Protein AF-A0AAF1DBG9-F1 (afdb_monomer)

Mean predicted aligned error: 7.87 Å

Radius of gyration: 15.46 Å; Cα contacts (8 Å, |Δi|>4): 178; chains: 1; bounding box: 38×29×38 Å

Foldseek 3Di:
DVLVVLVQVVCCQWQVDRPPDPLCDDPVCNQPCRCLPTATPLQVCVVVFAQAAEFEQADCPVSPNQVVCCSRVNHHYHYLVNCCVVVVDPVPDADDRHDAVVVSVVVVVVVCVVPVVPTHYDYHYDHDQPPPPHDDDDDDD

pLDDT: mean 79.08, std 17.48, range [20.05, 94.81]

InterPro domains:
  IPR000917 Sulfatase, N-terminal [PF00884] (41-133)
  IPR017850 Alkaline-phosphatase-like, core domain superfamily [G3DSA:3.40.720.10] (1-137)
  IPR017850 Alkaline-phosphatase-like, core domain superfamily [SSF53649] (40-134)
  IPR050448 OpgB/LTA synthase bacterial cell wall biosynthesis [PTHR47371] (8-136)

Organism: Treponema phagedenis (NCBI:txid162)

Solvent-accessible surface area (backbone atoms only — not comparable to full-atom values): 8240 Å² total; per-residue (Å²): 114,70,68,60,55,56,44,36,50,50,45,27,73,37,49,76,41,81,71,81,58,75,80,71,48,60,78,72,53,43,78,76,55,47,72,64,88,66,81,26,56,53,37,56,38,43,77,70,66,26,49,48,35,37,38,30,22,30,49,42,71,62,83,50,47,46,50,50,39,52,60,39,75,53,43,48,70,46,22,33,66,46,35,37,75,71,60,80,33,59,88,85,65,67,47,95,72,25,41,52,45,72,58,43,51,53,53,49,51,54,50,45,72,70,35,68,90,75,49,59,67,44,80,48,78,47,82,48,44,68,46,82,98,43,70,75,76,87,76,92,130

Sequence (141 aa):
MAQRIRFASMVCSNLGVPLGLDPLGSRKNLRKNFCKGGYGLGDILADNGYKNIFITGASATFGYKNLLLKNHKDFEIKDYPYYIATGKLPQKYKVRWGFEDAKLFEFAKEELSNISDKCPFFLQVFTTDSHTPGVIFTVAV

Nearest PDB structures (foldseek):
  3lxq-assembly2_B  TM=8.030E-01  e=2.071E-05  Vibrio parahaemolyticus
  4uor-assembly1_A  TM=7.818E-01  e=1.276E-04  Listeria monocytogenes EGD-e
  2w8d-assembly1_A  TM=7.499E-01  e=6.424E-04  Bacillus subtilis
  4uop-assembly1_A  TM=8.156E-01  e=2.018E-03  Listeria monocytogenes EGD-e
  2jgn-assembly3_C  TM=2.286E-01  e=6.979E+00  Homo sapiens

Secondary structure (DSSP, 8-state):
-HHHHHHHHHHHHHHS----S-TTS-HHHHHHHTTTT---HHHHHHHTTPEEEEEESB-TTGGGHHHHHHHTT--EEE-HHHHHHTTSS-TT--BTTBS-HHHHHHHHHHHHHHHTTTS-EEEEEE--TTSTTS-------

Structure (mmCIF, N/CA/C/O backbone):
data_AF-A0AAF1DBG9-F1
#
_entry.id   AF-A0AAF1DBG9-F1
#
loop_
_atom_site.group_PDB
_atom_site.id
_atom_site.type_symbol
_atom_site.label_atom_id
_atom_site.label_alt_id
_atom_site.label_comp_id
_atom_site.label_asym_id
_atom_site.label_entity_id
_atom_site.label_seq_id
_atom_site.pdbx_PDB_ins_code
_atom_site.Cartn_x
_atom_site.Cartn_y
_atom_site.Cartn_z
_atom_site.occupancy
_atom_site.B_iso_or_equiv
_atom_site.auth_seq_id
_atom_site.auth_comp_id
_atom_site.auth_asym_id
_atom_site.auth_atom_id
_atom_site.pdbx_PDB_model_num
ATOM 1 N N . MET A 1 1 ? 18.962 7.060 6.832 1.00 44.69 1 MET A N 1
ATOM 2 C CA . MET A 1 1 ? 19.392 5.680 6.503 1.00 44.69 1 MET A CA 1
ATOM 3 C C . MET A 1 1 ? 18.206 4.714 6.429 1.00 44.69 1 MET A C 1
ATOM 5 O O . MET A 1 1 ? 17.975 4.171 5.358 1.00 44.69 1 MET A O 1
ATOM 9 N N . ALA A 1 2 ? 17.382 4.594 7.483 1.00 55.34 2 ALA A N 1
ATOM 10 C CA . ALA A 1 2 ? 16.225 3.680 7.536 1.00 55.34 2 ALA A CA 1
ATOM 11 C C . ALA A 1 2 ? 15.219 3.803 6.366 1.00 55.34 2 ALA A C 1
ATOM 13 O O . ALA A 1 2 ? 14.776 2.798 5.821 1.00 55.34 2 ALA A O 1
ATOM 14 N N . GLN A 1 3 ? 14.907 5.025 5.921 1.00 58.25 3 GLN A N 1
ATOM 15 C CA . GLN A 1 3 ? 13.976 5.266 4.804 1.00 58.25 3 GLN A CA 1
ATOM 16 C C . GLN A 1 3 ? 14.454 4.692 3.458 1.00 58.25 3 GLN A C 1
ATOM 18 O O . GLN A 1 3 ? 13.635 4.232 2.670 1.00 58.25 3 GLN A O 1
ATOM 23 N N . ARG A 1 4 ? 15.772 4.674 3.198 1.00 61.25 4 ARG A N 1
ATOM 24 C CA . ARG A 1 4 ? 16.328 4.116 1.951 1.00 61.25 4 ARG A CA 1
ATOM 25 C C . ARG A 1 4 ? 16.185 2.595 1.909 1.00 61.25 4 ARG A C 1
ATOM 27 O O . ARG A 1 4 ? 15.795 2.057 0.884 1.00 61.25 4 ARG A O 1
ATOM 34 N N . ILE A 1 5 ? 16.447 1.926 3.032 1.00 67.62 5 ILE A N 1
ATOM 35 C CA . ILE A 1 5 ? 16.350 0.462 3.154 1.00 67.62 5 ILE A CA 1
ATOM 36 C C . ILE A 1 5 ? 14.891 0.010 3.034 1.00 67.62 5 ILE A C 1
ATOM 38 O O . ILE A 1 5 ? 14.589 -0.931 2.308 1.00 67.62 5 ILE A O 1
ATOM 42 N N . ARG A 1 6 ? 13.966 0.722 3.687 1.00 75.06 6 ARG A N 1
ATOM 43 C CA . ARG A 1 6 ? 12.528 0.437 3.586 1.00 75.06 6 ARG A CA 1
ATOM 44 C C . ARG A 1 6 ? 12.012 0.549 2.151 1.00 75.06 6 ARG A C 1
ATOM 46 O O . ARG A 1 6 ? 11.268 -0.307 1.690 1.00 75.06 6 ARG A O 1
ATOM 53 N N . PHE A 1 7 ? 12.442 1.582 1.437 1.00 76.44 7 PHE A N 1
ATOM 54 C CA . PHE A 1 7 ? 12.086 1.752 0.037 1.00 76.44 7 PHE A CA 1
ATOM 55 C C . PHE A 1 7 ? 12.733 0.699 -0.873 1.00 76.44 7 PHE A C 1
ATOM 57 O O . PHE A 1 7 ? 12.065 0.168 -1.752 1.00 76.44 7 PHE A O 1
ATOM 64 N N . ALA A 1 8 ? 13.994 0.333 -0.624 1.00 74.44 8 ALA A N 1
ATOM 65 C CA . ALA A 1 8 ? 14.651 -0.773 -1.320 1.00 74.44 8 ALA A CA 1
ATOM 66 C C . ALA A 1 8 ? 13.896 -2.096 -1.156 1.00 74.44 8 ALA A C 1
ATOM 68 O O . ALA A 1 8 ? 13.709 -2.814 -2.133 1.00 74.44 8 ALA A O 1
ATOM 69 N N . SER A 1 9 ? 13.395 -2.375 0.050 1.00 79.88 9 SER A N 1
ATOM 70 C CA . SER A 1 9 ? 12.536 -3.533 0.307 1.00 79.88 9 SER A CA 1
ATOM 71 C C . SER A 1 9 ? 11.228 -3.472 -0.491 1.00 79.88 9 SER A C 1
ATOM 73 O O . SER A 1 9 ? 10.841 -4.468 -1.099 1.00 79.88 9 SER A O 1
ATOM 75 N N . MET A 1 10 ? 10.583 -2.301 -0.582 1.00 82.94 10 MET A N 1
ATOM 76 C CA . MET A 1 10 ? 9.387 -2.137 -1.419 1.00 82.94 10 MET A CA 1
ATOM 77 C C . MET A 1 10 ? 9.671 -2.378 -2.901 1.00 82.94 10 MET A C 1
ATOM 79 O O . MET A 1 10 ? 8.870 -3.031 -3.562 1.00 82.94 10 MET A O 1
ATOM 83 N N . VAL A 1 11 ? 10.791 -1.871 -3.422 1.00 80.94 11 VAL A N 1
ATOM 84 C CA . VAL A 1 11 ? 11.187 -2.115 -4.815 1.00 80.94 11 VAL A CA 1
ATOM 85 C C . VAL A 1 11 ? 11.452 -3.601 -5.041 1.00 80.94 11 VAL A C 1
ATOM 87 O O . VAL A 1 11 ? 10.928 -4.162 -5.995 1.00 80.94 11 VAL A O 1
ATOM 90 N N . CYS A 1 12 ? 12.182 -4.256 -4.138 1.00 82.62 12 CYS A N 1
ATOM 91 C CA . CYS A 1 12 ? 12.442 -5.691 -4.223 1.00 82.62 12 CYS A CA 1
ATOM 92 C C . CYS A 1 12 ? 11.139 -6.508 -4.189 1.00 82.62 12 CYS A C 1
ATOM 94 O O . CYS A 1 12 ? 10.932 -7.376 -5.027 1.00 82.62 12 CYS A O 1
ATOM 96 N N . SER A 1 13 ? 10.217 -6.170 -3.285 1.00 83.94 13 SER A N 1
ATOM 97 C CA . SER A 1 13 ? 8.949 -6.895 -3.124 1.00 83.94 13 SER A CA 1
ATOM 98 C C . SER A 1 13 ? 7.980 -6.679 -4.290 1.00 83.94 13 SER A C 1
ATOM 100 O O . SER A 1 13 ? 7.214 -7.577 -4.617 1.00 83.94 13 SER A O 1
ATOM 102 N N . ASN A 1 14 ? 7.989 -5.497 -4.917 1.00 83.62 14 ASN A N 1
ATOM 103 C CA . ASN A 1 14 ? 7.094 -5.198 -6.038 1.00 83.62 14 ASN A CA 1
ATOM 104 C C . ASN A 1 14 ? 7.693 -5.580 -7.398 1.00 83.62 14 ASN A C 1
ATOM 106 O O . ASN A 1 14 ? 6.943 -5.968 -8.283 1.00 83.62 14 ASN A O 1
ATOM 110 N N . LEU A 1 15 ? 9.008 -5.454 -7.593 1.00 83.88 15 LEU A N 1
ATOM 111 C CA . LEU A 1 15 ? 9.658 -5.621 -8.902 1.00 83.88 15 LEU A CA 1
ATOM 112 C C . LEU A 1 15 ? 10.589 -6.837 -8.982 1.00 83.88 15 LEU A C 1
ATOM 114 O O . LEU A 1 15 ? 11.100 -7.126 -10.056 1.00 83.88 15 LEU A O 1
ATOM 118 N N . GLY A 1 16 ? 10.865 -7.521 -7.869 1.00 79.94 16 GLY A N 1
ATOM 119 C CA . GLY A 1 16 ? 11.772 -8.673 -7.836 1.00 79.94 16 GLY A CA 1
ATOM 120 C C . GLY A 1 16 ? 13.242 -8.332 -8.097 1.00 79.94 16 GLY A C 1
ATOM 121 O O . GLY A 1 16 ? 14.051 -9.234 -8.296 1.00 79.94 16 GLY A O 1
ATOM 122 N N . VAL A 1 17 ? 13.609 -7.044 -8.107 1.00 79.38 17 VAL A N 1
ATOM 123 C CA . VAL A 1 17 ? 14.980 -6.596 -8.376 1.00 79.38 17 VAL A CA 1
ATOM 124 C C . VAL A 1 17 ? 15.648 -6.068 -7.106 1.00 79.38 17 VAL A C 1
ATOM 126 O O . VAL A 1 17 ? 15.056 -5.250 -6.391 1.00 79.38 17 VAL A O 1
ATOM 129 N N . PRO A 1 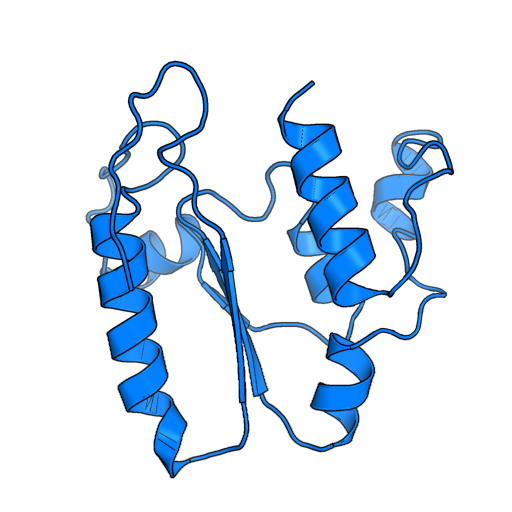18 ? 16.897 -6.478 -6.811 1.00 71.81 18 PRO A N 1
ATOM 130 C CA . PRO A 1 18 ? 17.662 -5.847 -5.753 1.00 71.81 18 PRO A CA 1
ATOM 131 C C . PRO A 1 18 ? 17.925 -4.398 -6.152 1.00 71.81 18 PRO A C 1
ATOM 133 O O . PRO A 1 18 ? 18.368 -4.106 -7.265 1.00 71.81 18 PRO A O 1
ATOM 136 N N . LEU A 1 19 ? 17.684 -3.468 -5.231 1.00 66.50 19 LEU A N 1
ATOM 137 C CA . LEU A 1 19 ? 17.993 -2.061 -5.451 1.00 66.50 19 LEU A CA 1
ATOM 138 C C . LEU A 1 19 ? 19.509 -1.834 -5.276 1.00 66.50 19 LEU A C 1
ATOM 140 O O . LEU A 1 19 ? 19.952 -1.239 -4.299 1.00 66.50 19 LEU A O 1
ATOM 144 N N . GLY A 1 20 ? 20.303 -2.395 -6.194 1.00 58.00 20 GLY A N 1
ATOM 145 C CA . GLY A 1 20 ? 21.770 -2.305 -6.236 1.00 58.00 20 GLY A CA 1
ATOM 146 C C . GLY A 1 20 ? 22.302 -1.117 -7.045 1.00 58.00 20 GLY A C 1
ATOM 147 O O . GLY A 1 20 ? 23.501 -0.862 -7.065 1.00 58.00 20 GLY A O 1
ATOM 148 N N . LEU A 1 21 ? 21.416 -0.375 -7.703 1.00 49.19 21 LEU A N 1
ATOM 149 C CA . LEU A 1 21 ? 21.735 0.863 -8.406 1.00 49.19 21 LEU A CA 1
ATOM 150 C C . LEU A 1 21 ? 21.447 2.025 -7.475 1.00 49.19 21 LEU A C 1
ATOM 152 O O . LEU A 1 21 ? 20.461 1.957 -6.743 1.00 49.19 21 LEU A O 1
ATOM 156 N N . ASP A 1 22 ? 22.273 3.075 -7.523 1.00 53.84 22 ASP A N 1
ATOM 157 C CA . ASP A 1 22 ? 21.976 4.341 -6.863 1.00 53.84 22 ASP A CA 1
ATOM 158 C C . ASP A 1 22 ? 20.557 4.749 -7.285 1.00 53.84 22 ASP A C 1
ATOM 160 O O . ASP A 1 22 ? 20.357 5.245 -8.402 1.00 53.84 22 ASP A O 1
ATOM 164 N N . PRO A 1 23 ? 19.534 4.516 -6.436 1.00 49.38 23 PRO A N 1
ATOM 165 C CA . PRO A 1 23 ? 18.157 4.779 -6.823 1.00 49.38 23 PRO A CA 1
ATOM 166 C C . PRO A 1 23 ? 18.017 6.272 -7.080 1.00 49.38 23 PRO A C 1
ATOM 168 O O . PRO A 1 23 ? 17.086 6.690 -7.741 1.00 49.38 23 PRO A O 1
ATOM 171 N N . LEU A 1 24 ? 18.963 7.047 -6.535 1.00 47.06 24 LEU A N 1
ATOM 172 C CA . LEU A 1 24 ? 19.096 8.480 -6.475 1.00 47.06 24 LEU A CA 1
ATOM 173 C C . LEU A 1 24 ? 20.102 9.000 -7.504 1.00 47.06 24 LEU A C 1
ATOM 175 O O . LEU A 1 24 ? 20.741 10.027 -7.254 1.00 47.06 24 LEU A O 1
ATOM 179 N N . GLY A 1 25 ? 20.166 8.394 -8.698 1.00 49.44 25 GLY A N 1
ATOM 180 C CA . GLY A 1 25 ? 20.567 9.159 -9.883 1.00 49.44 25 GLY A CA 1
ATOM 181 C C . GLY A 1 25 ? 19.908 10.549 -9.846 1.00 49.44 25 GLY A C 1
ATOM 182 O O . GLY A 1 25 ? 18.841 10.697 -9.243 1.00 49.44 25 GLY A O 1
ATOM 183 N N . SER A 1 26 ? 20.557 11.581 -10.410 1.00 52.25 26 SER A N 1
ATOM 184 C CA . SER A 1 26 ? 20.245 13.002 -10.130 1.00 52.25 26 SER A CA 1
ATOM 185 C C . SER A 1 26 ? 18.751 13.270 -9.860 1.00 52.25 26 SER A C 1
ATOM 187 O O . SER A 1 26 ? 17.893 12.813 -10.618 1.00 52.25 26 SER A O 1
ATOM 189 N N . ARG A 1 27 ? 18.411 14.022 -8.794 1.00 53.78 27 ARG A N 1
ATOM 190 C CA . ARG A 1 27 ? 17.019 14.254 -8.319 1.00 53.78 27 ARG A CA 1
ATOM 191 C C . ARG A 1 27 ? 15.989 14.548 -9.431 1.00 53.78 27 ARG A C 1
ATOM 193 O O . ARG A 1 27 ? 14.801 14.298 -9.237 1.00 53.78 27 ARG A O 1
ATOM 200 N N . LYS A 1 28 ? 16.426 15.091 -10.575 1.00 52.66 28 LYS A N 1
ATOM 201 C CA . LYS A 1 28 ? 15.613 15.325 -11.779 1.00 52.66 28 LYS A CA 1
ATOM 202 C C . LYS A 1 28 ? 15.133 14.037 -12.467 1.00 52.66 28 LYS A C 1
ATOM 204 O O . LYS A 1 28 ? 13.960 13.973 -12.824 1.00 52.66 28 LYS A O 1
ATOM 209 N N . ASN A 1 29 ? 15.985 13.024 -12.625 1.00 53.94 29 ASN A N 1
ATOM 210 C CA . ASN A 1 29 ? 15.622 11.758 -13.277 1.00 53.94 29 ASN A CA 1
ATOM 211 C C . ASN A 1 29 ? 14.699 10.906 -12.400 1.00 53.94 29 ASN A C 1
ATOM 213 O O . ASN A 1 29 ? 13.761 10.296 -12.913 1.00 53.94 29 ASN A O 1
ATOM 217 N N . LEU A 1 30 ? 14.885 10.968 -11.076 1.00 57.12 30 LEU A N 1
ATOM 218 C CA . LEU A 1 30 ? 14.040 10.286 -10.095 1.00 57.12 30 LEU A CA 1
ATOM 219 C C . LEU A 1 30 ? 12.559 10.658 -10.232 1.00 57.12 30 LEU A C 1
ATOM 221 O O . LEU A 1 30 ? 11.690 9.806 -10.178 1.00 57.12 30 LEU A O 1
ATOM 225 N N . ARG A 1 31 ? 12.238 11.938 -10.436 1.00 56.22 31 ARG A N 1
ATOM 226 C CA . ARG A 1 31 ? 10.835 12.380 -10.506 1.00 56.22 31 ARG A CA 1
ATOM 227 C C . ARG A 1 31 ? 10.139 12.005 -11.815 1.00 56.22 31 ARG A C 1
ATOM 229 O O . ARG A 1 31 ? 8.915 11.951 -11.836 1.00 56.22 31 ARG A O 1
ATOM 236 N N . LYS A 1 32 ? 10.894 11.781 -12.897 1.00 57.78 32 LYS A N 1
ATOM 237 C CA . LYS A 1 32 ? 10.332 11.521 -14.232 1.00 57.78 32 LYS A CA 1
ATOM 238 C C . LYS A 1 32 ? 10.299 10.043 -14.607 1.00 57.78 32 LYS A C 1
ATOM 240 O O . LYS 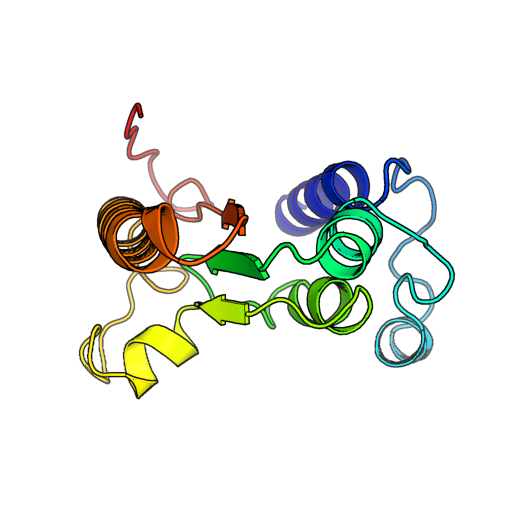A 1 32 ? 9.315 9.633 -15.216 1.00 57.78 32 LYS A O 1
ATOM 245 N N . ASN A 1 33 ? 11.311 9.260 -14.233 1.00 61.69 33 ASN A N 1
ATOM 246 C CA . ASN A 1 33 ? 11.531 7.913 -14.776 1.00 61.69 33 ASN A CA 1
ATOM 247 C C . ASN A 1 33 ? 11.691 6.822 -13.703 1.00 61.69 33 ASN A C 1
ATOM 249 O O . ASN A 1 33 ? 12.253 5.769 -13.993 1.00 61.69 33 ASN A O 1
ATOM 253 N N . PHE A 1 34 ? 11.223 7.047 -12.468 1.00 65.19 34 PHE A N 1
ATOM 254 C CA . PHE A 1 34 ? 11.409 6.074 -11.387 1.00 65.19 34 PHE A CA 1
ATOM 255 C C . PHE A 1 34 ? 10.786 4.712 -11.716 1.00 65.19 34 PHE A C 1
ATOM 257 O O . PHE A 1 34 ? 9.567 4.619 -11.823 1.00 65.19 34 PHE A O 1
ATOM 264 N N . CYS A 1 35 ? 11.616 3.679 -11.885 1.00 67.06 35 CYS A N 1
ATOM 265 C CA . CYS A 1 35 ? 11.208 2.296 -12.168 1.00 67.06 35 CYS A CA 1
ATOM 266 C C . CYS A 1 35 ? 10.271 2.086 -13.379 1.00 67.06 35 CYS A C 1
ATOM 268 O O . CYS A 1 35 ? 9.741 0.997 -13.548 1.00 67.06 35 CYS A O 1
ATOM 270 N N . LYS A 1 36 ? 10.125 3.067 -14.283 1.00 68.88 36 LYS A N 1
ATOM 271 C CA . LYS A 1 36 ? 9.167 3.017 -15.410 1.00 68.88 36 LYS A CA 1
ATOM 272 C C . LYS A 1 36 ? 9.419 1.931 -16.468 1.00 68.88 36 LYS A C 1
ATOM 274 O O . LYS A 1 36 ? 8.569 1.730 -17.323 1.00 68.88 36 LYS A O 1
ATOM 279 N N . GLY A 1 37 ? 10.583 1.284 -16.454 1.00 68.62 37 GLY A N 1
ATOM 280 C CA . GLY A 1 37 ? 10.907 0.172 -17.358 1.00 68.62 37 GLY A CA 1
ATOM 281 C C . GLY A 1 37 ? 10.737 -1.213 -16.729 1.00 68.62 37 GLY A C 1
ATOM 282 O O . GLY A 1 37 ? 11.003 -2.205 -17.396 1.00 68.62 37 GLY A O 1
ATOM 283 N N . GLY A 1 38 ? 10.363 -1.286 -15.448 1.00 75.56 38 GLY A N 1
ATOM 284 C CA . GLY A 1 38 ? 10.117 -2.551 -14.766 1.00 75.56 38 GLY A CA 1
ATOM 285 C C . GLY A 1 38 ? 8.692 -3.038 -15.003 1.00 75.56 38 GLY A C 1
ATOM 286 O O . GLY A 1 38 ? 7.771 -2.229 -15.060 1.00 75.56 38 GLY A O 1
ATOM 287 N N . TYR A 1 39 ? 8.526 -4.354 -15.094 1.00 82.38 39 TYR A N 1
ATOM 288 C CA . TYR A 1 39 ? 7.229 -5.019 -15.030 1.00 82.38 39 TYR A CA 1
ATOM 289 C C . TYR A 1 39 ? 7.225 -5.888 -13.776 1.00 82.38 39 TYR A C 1
ATOM 291 O O . TYR A 1 39 ? 8.048 -6.795 -13.645 1.00 82.38 39 TYR A O 1
ATOM 299 N N . GLY A 1 40 ? 6.390 -5.521 -12.810 1.00 86.19 40 GLY A N 1
ATOM 300 C CA . GLY A 1 40 ? 6.404 -6.082 -11.466 1.00 86.19 40 GLY A CA 1
ATOM 301 C C . GLY A 1 40 ? 5.148 -6.852 -11.098 1.00 86.19 40 GLY A C 1
ATOM 302 O O . GLY A 1 40 ? 4.201 -6.969 -11.869 1.00 86.19 40 GLY A O 1
ATOM 303 N N . LEU A 1 41 ? 5.121 -7.322 -9.854 1.00 86.19 41 LEU A N 1
ATOM 304 C CA . LEU A 1 41 ? 3.995 -8.032 -9.257 1.00 86.19 41 LEU A CA 1
ATOM 305 C C . LEU A 1 41 ? 2.696 -7.222 -9.340 1.00 86.19 41 LEU A C 1
ATOM 307 O O . LEU A 1 41 ? 1.666 -7.769 -9.713 1.00 86.19 41 LEU A O 1
ATOM 311 N N . GLY A 1 42 ? 2.747 -5.920 -9.042 1.00 87.19 42 GLY A N 1
A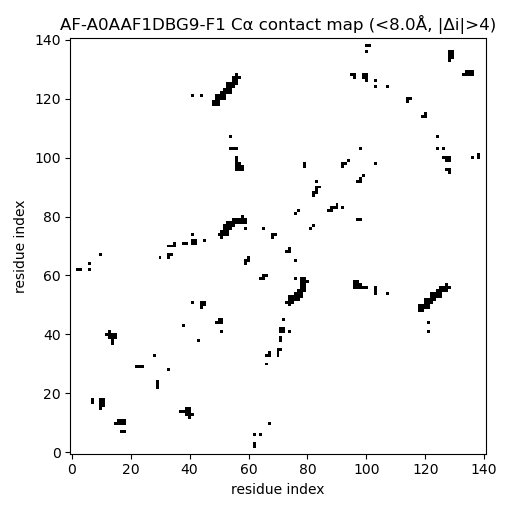TOM 312 C CA . GLY A 1 42 ? 1.581 -5.043 -9.172 1.00 87.19 42 GLY A CA 1
ATOM 313 C C . GLY A 1 42 ? 1.045 -4.992 -10.604 1.00 87.19 42 GLY A C 1
ATOM 314 O O . GLY A 1 42 ? -0.165 -5.068 -10.803 1.00 87.19 42 GLY A O 1
ATOM 315 N N . ASP A 1 43 ? 1.934 -4.943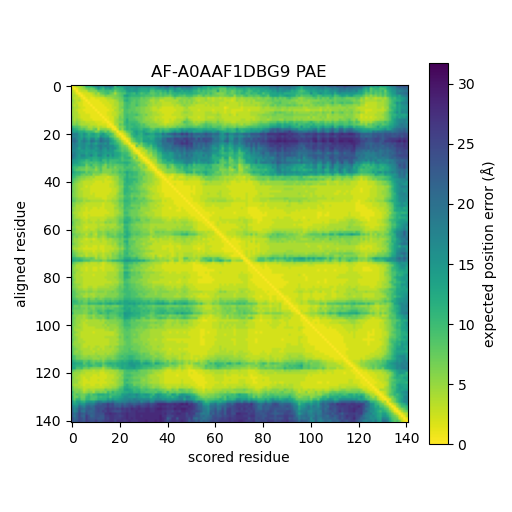 -11.598 1.00 90.12 43 A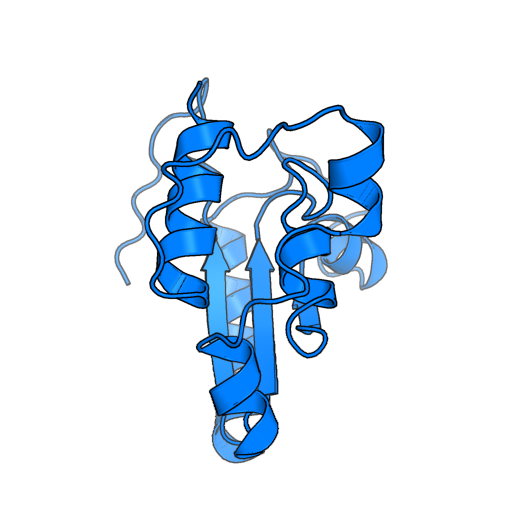SP A N 1
ATOM 316 C CA . ASP A 1 43 ? 1.534 -4.915 -13.004 1.00 90.12 43 ASP A CA 1
ATOM 317 C C . ASP A 1 43 ? 0.893 -6.241 -13.430 1.00 90.12 43 ASP A C 1
ATOM 319 O O . ASP A 1 43 ? -0.197 -6.241 -13.998 1.00 90.12 43 ASP A O 1
ATOM 323 N N . ILE A 1 44 ? 1.528 -7.364 -13.074 1.00 91.50 44 ILE A N 1
ATOM 324 C CA . ILE A 1 44 ? 1.021 -8.718 -13.336 1.00 91.50 44 ILE A CA 1
ATOM 325 C C . ILE A 1 44 ? -0.375 -8.892 -12.739 1.00 91.50 44 ILE A C 1
ATOM 327 O O . ILE A 1 44 ? -1.287 -9.366 -13.412 1.00 91.50 44 ILE A O 1
ATOM 331 N N . LEU A 1 45 ? -0.555 -8.518 -11.472 1.00 91.50 45 LEU A N 1
ATOM 332 C CA . LEU A 1 45 ? -1.824 -8.686 -10.770 1.00 91.50 45 LEU A CA 1
ATOM 333 C C . LEU A 1 45 ? -2.912 -7.796 -11.383 1.00 91.50 45 LEU A C 1
ATOM 335 O O . LEU A 1 45 ? -4.004 -8.292 -11.665 1.00 91.50 45 LEU A O 1
ATOM 339 N N . ALA A 1 46 ? -2.607 -6.529 -11.676 1.00 91.62 46 ALA A N 1
ATOM 340 C CA . ALA A 1 46 ? -3.550 -5.628 -12.336 1.00 91.62 46 ALA A CA 1
ATOM 341 C C . ALA A 1 46 ? -3.984 -6.149 -13.715 1.00 91.62 46 ALA A C 1
ATOM 343 O O . ALA A 1 46 ? -5.174 -6.140 -14.029 1.00 91.62 46 ALA A O 1
ATOM 344 N N . ASP A 1 47 ? -3.044 -6.661 -14.516 1.00 92.75 47 ASP A N 1
ATOM 345 C CA . ASP A 1 47 ? -3.339 -7.237 -15.833 1.00 92.75 47 ASP A CA 1
ATOM 346 C C . ASP A 1 47 ? -4.187 -8.525 -15.734 1.00 92.75 47 ASP A C 1
ATOM 348 O O . ASP A 1 47 ? -4.900 -8.866 -16.675 1.00 92.75 47 ASP A O 1
ATOM 352 N N . ASN A 1 48 ? -4.180 -9.201 -14.579 1.00 93.19 48 ASN A N 1
ATOM 353 C CA . ASN A 1 48 ? -5.042 -10.349 -14.267 1.00 93.19 48 ASN A CA 1
ATOM 354 C C . ASN A 1 48 ? -6.336 -9.960 -13.522 1.00 93.19 48 ASN A C 1
ATOM 356 O O . ASN A 1 48 ? -7.006 -10.816 -12.944 1.00 93.19 48 ASN A O 1
ATOM 360 N N . GLY A 1 49 ? -6.704 -8.675 -13.520 1.00 91.69 49 GLY A N 1
ATOM 361 C CA . GLY A 1 49 ? -7.962 -8.190 -12.950 1.00 91.69 49 GLY A CA 1
ATOM 362 C C . GLY A 1 49 ? -7.954 -8.008 -11.430 1.00 91.69 49 GLY A C 1
ATOM 363 O O . GLY A 1 49 ? -9.016 -7.792 -10.845 1.00 91.69 49 GLY A O 1
ATOM 364 N N . TYR A 1 50 ? -6.787 -8.076 -10.780 1.00 93.56 50 TYR A N 1
ATOM 365 C CA . TYR A 1 50 ? -6.676 -7.796 -9.351 1.00 93.56 50 TYR A CA 1
ATOM 366 C C . TYR A 1 50 ? -6.718 -6.297 -9.081 1.00 93.56 50 TYR A C 1
ATOM 368 O O . TYR A 1 50 ? -6.100 -5.483 -9.769 1.00 93.56 50 TYR A O 1
ATOM 376 N N . LYS A 1 51 ? -7.382 -5.938 -7.986 1.00 92.19 51 LYS A N 1
ATOM 377 C CA . LYS A 1 51 ? -7.335 -4.591 -7.437 1.00 92.19 51 LYS A CA 1
ATOM 378 C C . LYS A 1 51 ? -6.117 -4.421 -6.526 1.00 92.19 51 LYS A C 1
ATOM 380 O O . LYS A 1 51 ? -6.041 -5.044 -5.468 1.00 92.19 51 LYS A O 1
ATOM 385 N N . ASN A 1 52 ? -5.198 -3.537 -6.902 1.00 93.00 52 ASN A N 1
ATOM 386 C CA . ASN A 1 52 ? -4.007 -3.225 -6.113 1.00 93.00 52 ASN A CA 1
ATOM 387 C C . ASN A 1 52 ? -4.277 -2.089 -5.118 1.00 93.00 52 ASN A C 1
ATOM 389 O O . ASN A 1 52 ? -4.641 -0.982 -5.516 1.00 93.00 52 ASN A O 1
ATOM 393 N N . ILE A 1 53 ? -4.067 -2.342 -3.825 1.00 93.44 53 ILE A N 1
ATOM 394 C CA . ILE A 1 53 ? -4.320 -1.388 -2.740 1.00 93.44 53 ILE A CA 1
ATOM 395 C C . ILE A 1 53 ? -3.079 -1.285 -1.857 1.00 93.44 53 ILE A C 1
ATOM 397 O O . ILE A 1 53 ? -2.508 -2.288 -1.427 1.00 93.44 53 ILE A O 1
ATOM 401 N N . PHE A 1 54 ? -2.676 -0.056 -1.551 1.00 93.12 54 PHE A N 1
ATOM 402 C CA . PHE A 1 54 ? -1.565 0.242 -0.657 1.00 93.12 54 PHE A CA 1
ATOM 403 C C . PHE A 1 54 ? -2.044 1.070 0.534 1.00 93.12 54 PHE A C 1
ATOM 405 O O . PHE A 1 54 ? -2.590 2.157 0.354 1.00 93.12 54 PHE A O 1
ATOM 412 N N . ILE A 1 55 ? -1.802 0.584 1.751 1.00 93.50 55 ILE A N 1
ATOM 413 C CA . ILE A 1 55 ? -2.229 1.234 2.994 1.00 93.50 55 ILE A CA 1
ATOM 414 C C . ILE A 1 55 ? -1.002 1.565 3.850 1.00 93.50 55 ILE A C 1
ATOM 416 O O . ILE A 1 55 ? -0.166 0.702 4.109 1.00 93.50 55 ILE A O 1
ATOM 420 N N . THR A 1 56 ? -0.873 2.816 4.302 1.00 91.69 56 THR A N 1
ATOM 421 C CA . THR A 1 56 ? 0.285 3.275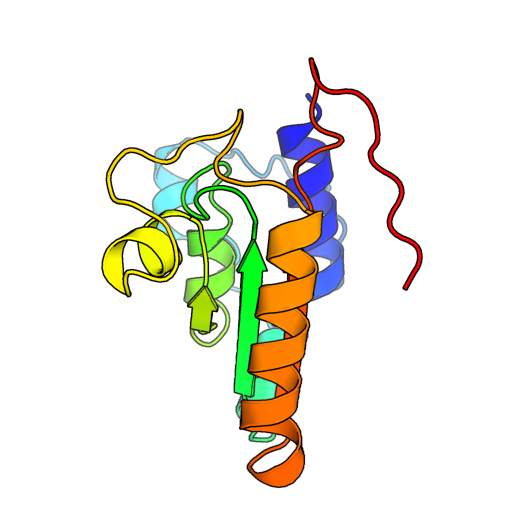 5.097 1.00 91.69 56 THR A CA 1
ATOM 422 C C . THR A 1 56 ? -0.106 4.308 6.151 1.00 91.69 56 THR A C 1
ATOM 424 O O . THR A 1 56 ? -0.908 5.206 5.894 1.00 91.69 56 THR A O 1
ATOM 427 N N . GLY A 1 57 ? 0.533 4.221 7.323 1.00 89.38 57 GLY A N 1
ATOM 428 C CA . GLY A 1 57 ? 0.344 5.157 8.440 1.00 89.38 57 GLY A CA 1
ATOM 429 C C . GLY A 1 57 ? 0.860 6.570 8.151 1.00 89.38 57 GLY A C 1
ATOM 430 O O . GLY A 1 57 ? 0.365 7.554 8.692 1.00 89.38 57 GLY A O 1
ATOM 431 N N . ALA A 1 58 ? 1.846 6.688 7.258 1.00 88.69 58 ALA A N 1
ATOM 432 C CA . ALA A 1 58 ? 2.457 7.951 6.848 1.00 88.69 58 ALA A CA 1
ATOM 433 C C . ALA A 1 58 ? 2.104 8.319 5.405 1.00 88.69 58 ALA A C 1
ATOM 435 O O . ALA A 1 58 ? 1.756 7.456 4.605 1.00 88.69 58 ALA A O 1
ATOM 436 N N . SER A 1 59 ? 2.283 9.592 5.046 1.00 88.94 59 SER A N 1
ATOM 437 C CA . SER A 1 59 ? 2.107 10.072 3.667 1.00 88.94 59 SER A CA 1
ATOM 438 C C . SER A 1 59 ? 2.964 9.285 2.664 1.00 88.94 59 SER A C 1
ATOM 440 O O . SER A 1 59 ? 4.184 9.161 2.830 1.00 88.94 59 SER A O 1
ATOM 442 N N . ALA A 1 60 ? 2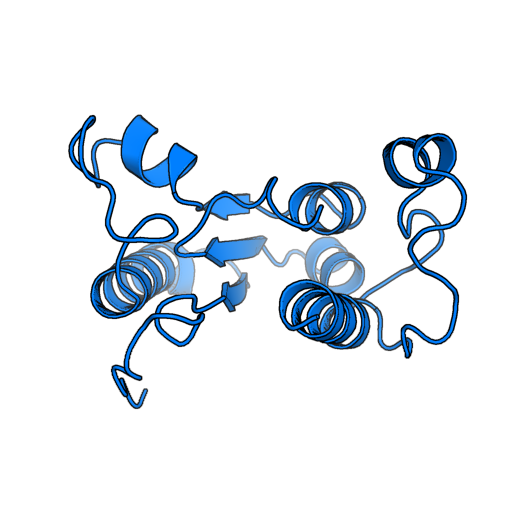.344 8.788 1.592 1.00 85.31 60 ALA A N 1
ATOM 443 C CA . ALA A 1 60 ? 3.013 7.996 0.562 1.00 85.31 60 ALA A CA 1
ATOM 444 C C . ALA A 1 60 ? 3.957 8.834 -0.318 1.00 85.31 60 ALA A C 1
ATOM 446 O O . ALA A 1 60 ? 4.839 8.285 -0.982 1.00 85.31 60 ALA A O 1
ATOM 447 N N . THR A 1 61 ? 3.830 10.166 -0.305 1.00 83.88 61 THR A N 1
ATOM 448 C CA . THR A 1 61 ? 4.796 11.059 -0.971 1.00 83.88 61 THR A CA 1
ATOM 449 C C . THR A 1 61 ? 6.158 11.036 -0.281 1.00 83.88 61 THR A C 1
ATOM 451 O O . THR A 1 61 ? 7.192 11.274 -0.914 1.00 83.88 61 THR A O 1
ATOM 454 N N . PHE A 1 62 ? 6.190 10.690 1.010 1.00 78.56 62 PHE A N 1
ATOM 455 C CA . PHE A 1 62 ? 7.429 10.559 1.755 1.00 78.56 62 PHE A CA 1
ATOM 456 C C . PHE A 1 62 ? 8.228 9.344 1.275 1.00 78.56 62 PHE A C 1
ATOM 458 O O . PHE A 1 62 ? 7.751 8.208 1.300 1.00 78.56 62 PHE A O 1
ATOM 465 N N . GLY A 1 63 ? 9.470 9.574 0.848 1.00 72.44 63 GLY A N 1
ATOM 466 C CA . GLY A 1 63 ? 10.329 8.519 0.305 1.00 72.44 63 GLY A CA 1
ATOM 467 C C . GLY A 1 63 ? 9.945 8.055 -1.103 1.00 72.44 63 GLY A C 1
ATOM 468 O O . GLY A 1 63 ? 10.381 6.986 -1.502 1.00 72.44 63 GLY A O 1
ATOM 469 N N . TYR A 1 64 ? 9.157 8.843 -1.848 1.00 77.44 64 TYR A N 1
ATOM 470 C CA . TYR A 1 64 ? 8.810 8.589 -3.256 1.00 77.44 64 TYR A CA 1
ATOM 471 C C . TYR A 1 64 ? 8.040 7.282 -3.518 1.00 77.44 64 TYR A C 1
ATOM 473 O O . TYR A 1 64 ? 7.986 6.815 -4.656 1.00 77.44 64 TYR A O 1
ATOM 481 N N . LYS A 1 65 ? 7.395 6.708 -2.492 1.00 81.00 65 LYS A N 1
ATOM 482 C CA . LYS A 1 65 ? 6.583 5.483 -2.616 1.00 81.00 65 LYS A CA 1
ATOM 483 C C . LYS A 1 65 ? 5.440 5.670 -3.610 1.00 81.00 65 LYS A C 1
ATOM 485 O O . LYS A 1 65 ? 5.204 4.812 -4.449 1.00 81.00 65 LYS A O 1
ATOM 490 N N . ASN A 1 66 ? 4.803 6.838 -3.577 1.00 82.81 66 ASN A N 1
ATOM 491 C CA . ASN A 1 66 ? 3.767 7.217 -4.532 1.00 82.81 66 ASN A CA 1
ATOM 492 C C . ASN A 1 66 ? 4.231 7.155 -5.999 1.00 82.81 66 ASN A C 1
ATOM 494 O O . ASN A 1 66 ? 3.416 6.866 -6.861 1.00 82.81 66 ASN A O 1
ATOM 498 N N . LEU A 1 67 ? 5.506 7.433 -6.301 1.00 83.00 67 LEU A N 1
ATOM 499 C CA . LEU A 1 67 ? 6.013 7.368 -7.676 1.00 83.00 67 LEU A CA 1
ATOM 500 C C . LEU A 1 67 ? 6.131 5.925 -8.161 1.00 83.00 67 LEU A C 1
ATOM 502 O O . LEU A 1 67 ? 5.757 5.651 -9.294 1.00 83.00 67 LEU A O 1
ATOM 506 N N . LEU A 1 68 ? 6.610 5.017 -7.304 1.00 81.69 68 LEU A N 1
ATOM 507 C CA . LEU A 1 68 ? 6.636 3.585 -7.603 1.00 81.69 68 LEU A CA 1
ATOM 508 C C . LEU A 1 68 ? 5.205 3.086 -7.859 1.00 81.69 68 LEU A C 1
ATOM 510 O O . LEU A 1 68 ? 4.899 2.600 -8.937 1.00 81.69 68 LEU A O 1
ATOM 514 N N . LEU A 1 69 ? 4.304 3.312 -6.906 1.00 87.75 69 LEU A N 1
ATOM 515 C CA . LEU A 1 69 ? 2.927 2.815 -6.951 1.00 87.75 69 LEU A CA 1
ATOM 516 C C . LEU A 1 69 ? 2.111 3.357 -8.139 1.00 87.75 69 LEU A C 1
ATOM 518 O O . LEU A 1 69 ? 1.324 2.622 -8.725 1.00 87.75 69 LEU A O 1
ATOM 522 N N . LYS A 1 70 ? 2.324 4.621 -8.531 1.00 85.69 70 LYS A N 1
ATOM 523 C CA . LYS A 1 70 ? 1.669 5.217 -9.710 1.00 85.69 70 LYS A CA 1
ATOM 524 C C . LYS A 1 70 ? 2.216 4.693 -11.033 1.00 85.69 70 LYS A C 1
ATOM 526 O O . LYS A 1 70 ? 1.472 4.587 -12.001 1.00 85.69 70 LYS A O 1
ATOM 531 N N . ASN A 1 71 ? 3.514 4.398 -11.099 1.00 83.50 71 ASN A N 1
ATOM 532 C CA . ASN A 1 71 ? 4.140 3.929 -12.335 1.00 83.50 71 ASN A CA 1
ATOM 533 C C . ASN A 1 71 ? 3.852 2.446 -12.628 1.00 83.50 71 ASN A C 1
ATOM 535 O O . ASN A 1 71 ? 4.023 2.044 -13.773 1.00 83.50 71 ASN A O 1
ATOM 539 N N . HIS A 1 72 ? 3.390 1.671 -11.639 1.00 84.12 72 HIS A N 1
ATOM 540 C CA . HIS A 1 72 ? 3.082 0.242 -11.767 1.00 84.12 72 HIS A CA 1
ATOM 541 C C . HIS A 1 72 ? 1.569 -0.023 -11.654 1.00 84.12 72 HIS A C 1
ATOM 543 O O . HIS A 1 72 ? 1.091 -0.563 -10.656 1.00 84.12 72 HIS A O 1
ATOM 549 N N . LYS A 1 73 ? 0.816 0.438 -12.667 1.00 81.12 73 LYS A N 1
ATOM 550 C CA . LYS A 1 73 ? -0.650 0.274 -12.831 1.00 81.12 73 LYS A CA 1
ATOM 551 C C . LYS A 1 73 ? -1.520 0.882 -11.714 1.00 81.12 73 LYS A C 1
ATOM 553 O O . LYS A 1 73 ? -2.565 0.340 -11.380 1.00 81.12 73 LYS A O 1
ATOM 558 N N . ASP A 1 74 ? -1.092 2.037 -11.202 1.00 79.75 74 ASP A N 1
ATOM 559 C CA . ASP A 1 74 ? -1.844 2.961 -10.333 1.00 79.75 74 ASP A CA 1
ATOM 560 C C . ASP A 1 74 ? -2.584 2.296 -9.157 1.00 79.75 74 ASP A C 1
ATOM 562 O O . ASP A 1 74 ? -3.806 2.149 -9.140 1.00 79.75 74 ASP A O 1
ATOM 566 N N . PHE A 1 75 ? -1.817 1.899 -8.141 1.00 89.69 75 PHE A N 1
ATOM 567 C CA . PHE A 1 75 ? -2.376 1.384 -6.889 1.00 89.69 75 PHE A CA 1
ATOM 568 C C . PHE A 1 75 ? -3.330 2.399 -6.240 1.00 89.69 75 PHE A C 1
ATOM 570 O O . PHE A 1 75 ? -3.042 3.597 -6.182 1.00 89.69 75 PHE A O 1
ATOM 577 N N . GLU A 1 76 ? -4.397 1.907 -5.608 1.00 93.62 76 GLU A N 1
ATOM 578 C CA . GLU A 1 76 ? -5.212 2.726 -4.713 1.00 93.62 76 GLU A CA 1
ATOM 579 C C . GLU A 1 76 ? -4.427 3.005 -3.423 1.00 93.62 76 GLU A C 1
ATOM 581 O O . GLU A 1 76 ? -4.207 2.115 -2.599 1.00 93.62 76 GLU A O 1
ATOM 586 N N . ILE A 1 77 ? -3.977 4.249 -3.251 1.00 94.19 77 ILE A N 1
ATOM 587 C CA . ILE A 1 77 ? -3.181 4.674 -2.094 1.00 94.19 77 ILE A CA 1
ATOM 588 C C . ILE A 1 77 ? -4.107 5.196 -0.991 1.00 94.19 77 ILE A C 1
ATOM 590 O O . ILE A 1 77 ? -4.699 6.266 -1.126 1.00 94.19 77 ILE A O 1
ATOM 594 N N . LYS A 1 78 ? -4.158 4.479 0.134 1.00 94.75 78 LYS A N 1
ATOM 595 C CA . LYS A 1 78 ? -4.838 4.886 1.373 1.00 94.75 78 LYS A CA 1
ATOM 596 C C . LYS A 1 78 ? -3.800 5.247 2.426 1.00 94.75 78 LYS A C 1
ATOM 598 O O . LYS A 1 78 ? -3.398 4.431 3.258 1.00 94.75 78 LYS A O 1
ATOM 603 N N . ASP A 1 79 ? -3.300 6.469 2.333 1.00 93.56 79 ASP A N 1
ATOM 604 C CA . ASP A 1 79 ? -2.290 7.017 3.228 1.00 93.56 79 ASP A CA 1
ATOM 605 C C . ASP A 1 79 ? -2.876 8.041 4.215 1.00 93.56 79 ASP A C 1
ATOM 607 O O . ASP A 1 79 ? -4.079 8.294 4.253 1.00 93.56 79 ASP A O 1
ATOM 611 N N . TYR A 1 80 ? -2.027 8.637 5.053 1.00 93.06 80 TYR A N 1
ATOM 612 C CA . TYR A 1 80 ? -2.460 9.643 6.030 1.00 93.06 80 TYR A CA 1
ATOM 613 C C . TYR A 1 80 ? -3.342 10.767 5.424 1.00 93.06 80 TYR A C 1
ATOM 615 O O . TYR A 1 80 ? -4.436 10.992 5.943 1.00 93.06 80 TYR A O 1
ATOM 623 N N . PRO A 1 81 ? -2.947 11.449 4.324 1.00 93.50 81 PRO A N 1
ATOM 624 C CA . PRO A 1 81 ? -3.817 12.405 3.633 1.00 93.50 81 PRO A CA 1
ATOM 625 C C . PRO A 1 81 ? -5.183 11.845 3.215 1.00 93.50 81 PRO A C 1
ATOM 627 O O . PRO A 1 81 ? -6.183 12.538 3.389 1.00 93.50 81 PRO A O 1
ATOM 630 N N . TYR A 1 82 ? -5.245 10.611 2.702 1.00 94.81 82 TYR A N 1
ATOM 631 C CA . TYR A 1 82 ? -6.510 9.959 2.341 1.00 94.81 82 TYR A CA 1
ATOM 632 C C . TYR A 1 82 ? -7.447 9.811 3.550 1.00 94.81 82 TYR A C 1
ATOM 634 O O . TYR A 1 82 ? -8.627 10.159 3.474 1.00 94.81 82 TYR A O 1
ATOM 642 N N . TYR A 1 83 ? -6.931 9.357 4.694 1.00 94.31 83 TYR A N 1
ATOM 643 C CA . TYR A 1 83 ? -7.748 9.158 5.897 1.00 94.31 83 TYR A CA 1
ATOM 644 C C . TYR A 1 83 ? -8.199 10.467 6.556 1.00 94.31 83 TYR A C 1
ATOM 646 O O . TYR A 1 83 ? -9.274 10.517 7.154 1.00 94.31 83 TYR A O 1
ATOM 654 N N . ILE A 1 84 ? -7.424 11.543 6.404 1.00 94.25 84 ILE A N 1
ATOM 655 C CA . ILE A 1 84 ? -7.853 12.895 6.787 1.00 94.25 84 ILE A CA 1
ATOM 656 C C . ILE A 1 84 ? -8.960 13.398 5.849 1.00 94.25 84 ILE A C 1
ATOM 658 O O . ILE A 1 84 ? -9.962 13.937 6.313 1.00 94.25 84 ILE A O 1
ATOM 662 N N . ALA A 1 85 ? -8.807 13.208 4.534 1.00 93.81 85 ALA A N 1
ATOM 663 C CA . ALA A 1 85 ? -9.768 13.680 3.535 1.00 93.81 85 ALA A CA 1
ATOM 664 C C . ALA A 1 85 ? -11.119 12.948 3.600 1.00 93.81 85 ALA A C 1
ATOM 666 O O . ALA A 1 85 ? -12.158 13.552 3.358 1.00 93.81 85 ALA A O 1
ATOM 667 N N . THR A 1 86 ? -11.111 11.661 3.954 1.00 93.69 86 THR A N 1
ATOM 668 C CA . THR A 1 86 ? -12.323 10.836 4.120 1.00 93.69 86 THR A CA 1
ATOM 669 C C . THR A 1 86 ? -12.999 11.008 5.482 1.00 93.69 86 THR A C 1
ATOM 671 O O . THR A 1 86 ? -14.053 10.426 5.716 1.00 93.69 86 THR A O 1
ATOM 674 N N . GLY A 1 87 ? -12.406 11.779 6.399 1.00 93.69 87 GLY A N 1
ATOM 675 C CA . GLY A 1 87 ? -12.935 11.980 7.749 1.00 93.69 87 GLY A CA 1
ATOM 676 C C . GLY A 1 87 ? -12.757 10.787 8.695 1.00 93.69 87 GLY A C 1
ATOM 677 O O . GLY A 1 87 ? -13.186 10.871 9.843 1.00 93.69 87 GLY A O 1
ATOM 678 N N . LYS A 1 88 ? -12.089 9.702 8.267 1.00 92.56 88 LYS A N 1
ATOM 679 C CA . LYS A 1 88 ? -11.723 8.575 9.150 1.00 92.56 88 LYS A CA 1
ATOM 680 C C . LYS A 1 88 ? -10.725 8.984 10.237 1.00 92.56 88 LYS A C 1
ATOM 682 O O . LYS A 1 88 ? -10.682 8.374 11.303 1.00 92.56 88 LYS A O 1
ATOM 687 N N . LEU A 1 89 ? -9.927 10.020 9.982 1.00 92.81 89 LEU A N 1
ATOM 688 C CA . LEU A 1 89 ? -9.087 10.676 10.979 1.00 92.81 89 LEU A CA 1
ATOM 689 C C . LEU A 1 89 ? -9.516 12.143 11.158 1.00 92.81 89 LEU A C 1
ATOM 691 O O . LEU A 1 89 ? -9.815 12.819 10.172 1.00 92.81 89 LEU A O 1
ATOM 695 N N . PRO A 1 90 ? -9.503 12.679 12.394 1.00 93.19 90 PRO A N 1
ATOM 696 C CA . PRO A 1 90 ? -9.768 14.098 12.630 1.00 93.19 90 PRO A CA 1
ATOM 697 C C . PRO A 1 90 ? -8.780 15.003 11.875 1.00 93.19 90 PRO A C 1
ATOM 699 O O . PRO A 1 90 ? -7.593 14.703 11.830 1.00 93.19 90 PRO A O 1
ATOM 702 N N . GLN A 1 91 ? -9.216 16.166 11.370 1.00 87.50 91 GLN A N 1
ATOM 703 C CA . GLN A 1 91 ? -8.381 17.064 10.540 1.00 87.50 91 GLN A CA 1
ATOM 704 C C . GLN A 1 91 ? -7.022 17.462 11.148 1.00 87.50 91 GLN A C 1
ATOM 706 O O . GLN A 1 91 ? -6.070 17.725 10.416 1.00 87.50 91 GLN A O 1
ATOM 711 N N . LYS A 1 92 ? -6.927 17.538 12.479 1.00 89.12 92 LYS A N 1
ATOM 712 C CA . LYS A 1 92 ? -5.695 17.897 13.206 1.00 89.12 92 LYS A CA 1
ATOM 713 C C . LYS A 1 92 ? -4.988 16.687 13.826 1.00 89.12 92 LYS A C 1
ATOM 715 O O . LYS A 1 92 ? -4.049 16.858 14.598 1.00 89.12 92 LYS A O 1
ATOM 720 N N . TYR A 1 93 ? -5.449 15.475 13.530 1.00 87.06 93 TYR A N 1
ATOM 721 C CA . TYR A 1 93 ? -4.894 14.250 14.083 1.00 87.06 93 TYR A CA 1
ATOM 722 C C . TYR A 1 93 ? -3.558 13.951 13.434 1.00 87.06 93 TYR A C 1
ATOM 724 O O . TYR A 1 93 ? -3.523 13.684 12.245 1.00 87.06 93 TYR A O 1
ATOM 732 N N . LYS A 1 94 ? -2.466 13.965 14.193 1.00 85.62 94 LYS A N 1
ATOM 733 C CA . LYS A 1 94 ? -1.164 13.533 13.691 1.00 85.62 94 LYS A CA 1
ATOM 734 C C . LYS A 1 94 ? -0.343 12.942 14.820 1.00 85.62 94 LYS A C 1
ATOM 736 O O . LYS A 1 94 ? 0.068 13.651 15.735 1.00 85.62 94 LYS A O 1
ATOM 741 N N . VAL A 1 95 ? -0.053 11.656 14.713 1.00 83.81 95 VAL A N 1
ATOM 742 C CA . VAL A 1 95 ? 0.808 10.925 15.634 1.00 83.81 95 VAL A CA 1
ATOM 743 C C . VAL A 1 95 ? 2.086 10.567 14.895 1.00 83.81 95 VAL A C 1
ATOM 745 O O . VAL A 1 95 ? 2.093 9.796 13.938 1.00 83.81 95 VAL A O 1
ATOM 748 N N . ARG A 1 96 ? 3.190 11.195 15.318 1.00 80.19 96 ARG A N 1
ATOM 749 C CA . ARG A 1 96 ? 4.531 11.023 14.736 1.00 80.19 96 ARG A CA 1
ATOM 750 C C . ARG A 1 96 ? 4.538 11.242 13.210 1.00 80.19 96 ARG A C 1
ATOM 752 O O . ARG A 1 96 ? 4.509 12.382 12.742 1.00 80.19 96 ARG A O 1
ATOM 759 N N . TRP A 1 97 ? 4.593 10.152 12.444 1.00 79.81 97 TRP A N 1
ATOM 760 C CA . TRP A 1 97 ? 4.702 10.135 10.983 1.00 79.81 97 TRP A CA 1
ATOM 761 C C . TRP A 1 97 ? 3.343 10.179 10.265 1.00 79.81 97 TRP A C 1
ATOM 763 O O . TRP A 1 97 ? 3.315 10.391 9.051 1.00 79.81 97 TRP A O 1
ATOM 773 N N . GLY A 1 98 ? 2.240 10.057 11.007 1.00 87.50 98 GLY A N 1
ATOM 774 C CA . GLY A 1 98 ? 0.872 10.194 10.519 1.00 87.50 98 GLY A CA 1
ATOM 775 C C . GLY A 1 98 ? -0.129 9.667 11.543 1.00 87.50 98 GLY A C 1
ATOM 776 O O . GLY A 1 98 ? -0.677 10.460 12.303 1.00 87.50 98 GLY A O 1
ATOM 777 N N . PHE A 1 99 ? -0.342 8.355 11.593 1.00 90.25 99 PHE A N 1
ATOM 778 C CA . PHE A 1 99 ? -1.178 7.686 12.594 1.00 90.25 99 PHE A CA 1
ATOM 779 C C . PHE A 1 99 ? -0.615 6.307 12.965 1.00 90.25 99 PHE A C 1
ATOM 781 O O . PHE A 1 99 ? 0.260 5.788 12.274 1.00 90.25 99 PHE A O 1
ATOM 788 N N . GLU A 1 100 ? -1.107 5.750 14.067 1.00 91.38 100 GLU A N 1
ATOM 789 C CA . GLU A 1 100 ? -0.616 4.519 14.686 1.00 91.38 100 GLU A CA 1
ATOM 790 C C . GLU A 1 100 ? -0.944 3.262 13.870 1.00 91.38 100 GLU A C 1
ATOM 792 O O . GLU A 1 100 ? -2.014 3.149 13.263 1.00 91.38 100 GLU A O 1
ATOM 797 N N . ASP A 1 101 ? -0.067 2.260 13.945 1.00 90.00 101 ASP A N 1
ATOM 798 C CA . ASP A 1 101 ? -0.208 0.981 13.247 1.00 90.00 101 ASP A CA 1
ATOM 799 C C . ASP A 1 101 ? -1.429 0.191 13.748 1.00 90.00 101 ASP A C 1
ATOM 801 O O . ASP A 1 101 ? -2.055 -0.528 12.975 1.00 90.00 101 ASP A O 1
ATOM 805 N N . ALA A 1 102 ? -1.851 0.380 15.003 1.00 90.88 102 ALA A N 1
ATOM 806 C CA . ALA A 1 102 ? -3.100 -0.202 15.502 1.00 90.88 102 ALA A CA 1
ATOM 807 C C . ALA A 1 102 ? -4.308 0.237 14.653 1.00 90.88 102 ALA A C 1
ATOM 809 O O . ALA A 1 102 ? -5.092 -0.595 14.206 1.00 90.88 102 ALA A O 1
ATOM 810 N N . LYS A 1 103 ? -4.415 1.537 14.347 1.00 92.19 103 LYS A N 1
ATOM 811 C CA . LYS A 1 103 ? -5.464 2.062 13.460 1.00 92.19 103 LYS A CA 1
ATOM 812 C C . LYS A 1 103 ? -5.242 1.643 12.010 1.00 92.19 103 LYS A C 1
ATOM 814 O O . LYS A 1 103 ? -6.206 1.426 11.288 1.00 92.19 103 LYS A O 1
ATOM 819 N N . LEU A 1 104 ? -3.984 1.500 11.589 1.00 93.31 104 LEU A N 1
ATOM 820 C CA . LEU A 1 104 ? -3.633 0.993 10.262 1.00 93.31 104 LEU A CA 1
ATOM 821 C C . LEU A 1 104 ? -4.203 -0.401 10.016 1.00 93.31 104 LEU A C 1
ATOM 823 O O . LEU A 1 104 ? -4.789 -0.633 8.961 1.00 93.31 104 LEU A O 1
ATOM 827 N N . PHE A 1 105 ? -4.056 -1.303 10.986 1.00 93.44 105 PHE A N 1
ATOM 828 C CA . PHE A 1 105 ? -4.604 -2.650 10.894 1.00 93.44 105 PHE A CA 1
ATOM 829 C C . PHE A 1 105 ? -6.132 -2.658 10.942 1.00 93.44 105 PHE A C 1
ATOM 831 O O . PHE A 1 105 ? -6.735 -3.410 10.183 1.00 93.44 105 PHE A O 1
ATOM 838 N N . GLU A 1 106 ? -6.766 -1.803 11.748 1.00 94.56 106 GLU A N 1
ATOM 839 C CA . GLU A 1 106 ? -8.230 -1.669 11.731 1.00 94.56 106 GLU A CA 1
ATOM 840 C C . GLU A 1 106 ? -8.739 -1.184 10.368 1.00 94.56 106 GLU A C 1
ATOM 842 O O . GLU A 1 106 ? -9.611 -1.816 9.775 1.00 94.56 106 GLU A O 1
ATOM 847 N N . PHE A 1 107 ? -8.119 -0.154 9.787 1.00 94.69 107 PHE A N 1
ATOM 848 C CA . PHE A 1 107 ? -8.474 0.284 8.437 1.00 94.69 107 PHE A CA 1
ATOM 849 C C . PHE A 1 107 ? -8.207 -0.804 7.393 1.00 94.69 107 PHE A C 1
ATOM 851 O O . PHE A 1 107 ? -9.029 -1.005 6.507 1.00 94.69 107 PHE A O 1
ATOM 858 N N . ALA A 1 108 ? -7.108 -1.554 7.502 1.00 93.94 108 ALA A N 1
ATOM 859 C CA . ALA A 1 108 ? -6.838 -2.668 6.597 1.00 93.94 108 ALA A CA 1
ATOM 860 C C . ALA A 1 108 ? -7.905 -3.774 6.694 1.00 93.94 108 ALA A C 1
ATOM 862 O O . ALA A 1 108 ? -8.335 -4.282 5.662 1.00 93.94 108 ALA A O 1
ATOM 863 N N . LYS A 1 109 ? -8.379 -4.118 7.899 1.00 94.06 109 LYS A N 1
ATOM 864 C CA . LYS A 1 109 ? -9.472 -5.088 8.102 1.00 94.06 109 LYS A CA 1
ATOM 865 C C . LYS A 1 109 ? -10.794 -4.607 7.510 1.00 94.06 109 LYS A C 1
ATOM 867 O O . LYS A 1 109 ? -11.500 -5.396 6.880 1.00 94.06 109 LYS A O 1
ATOM 872 N N . GLU A 1 110 ? -11.119 -3.328 7.686 1.00 94.31 110 GLU A N 1
ATOM 873 C CA . GLU A 1 110 ? -12.298 -2.717 7.065 1.00 94.31 110 GLU A CA 1
ATOM 874 C C . GLU A 1 110 ? -12.210 -2.797 5.537 1.00 94.31 110 GLU A C 1
ATOM 876 O O . GLU A 1 110 ? -13.174 -3.168 4.873 1.00 94.31 110 GLU A O 1
ATOM 881 N N . GLU A 1 111 ? -11.040 -2.498 4.968 1.00 93.25 111 GLU A N 1
ATOM 882 C CA . GLU A 1 111 ? -10.818 -2.605 3.527 1.00 93.25 111 GLU A CA 1
ATOM 883 C C . GLU A 1 111 ? -10.932 -4.040 3.024 1.00 93.25 111 GLU A C 1
ATOM 885 O O . GLU A 1 111 ? -11.613 -4.268 2.028 1.00 93.25 111 GLU A O 1
ATOM 890 N N . LEU A 1 112 ? -10.346 -5.009 3.734 1.00 92.50 112 LEU A N 1
ATOM 891 C CA . LEU A 1 112 ? -10.483 -6.432 3.419 1.00 92.50 112 LEU A CA 1
ATOM 892 C C . LEU A 1 112 ? -11.951 -6.859 3.406 1.00 92.50 112 LEU A C 1
ATOM 894 O O . LEU A 1 112 ? -12.400 -7.433 2.421 1.00 92.50 112 LEU A O 1
ATOM 898 N N . SER A 1 113 ? -12.711 -6.500 4.441 1.00 93.25 113 SER A N 1
ATOM 899 C CA . SER A 1 113 ? -14.150 -6.798 4.530 1.00 93.25 113 SER A CA 1
ATOM 900 C C . SER A 1 113 ? -14.950 -6.161 3.389 1.00 93.25 113 SER A C 1
ATOM 902 O O . SER A 1 113 ? -15.951 -6.704 2.934 1.00 93.25 113 SER A O 1
ATOM 904 N N . ASN A 1 114 ? -14.510 -5.000 2.895 1.00 91.50 114 ASN A N 1
ATOM 905 C CA . ASN A 1 114 ? -15.188 -4.291 1.816 1.00 91.50 114 ASN A CA 1
ATOM 906 C C . ASN A 1 114 ? -14.922 -4.875 0.425 1.00 91.50 114 ASN A C 1
ATOM 908 O O . ASN A 1 114 ? -15.745 -4.649 -0.471 1.00 91.50 114 ASN A O 1
ATOM 912 N N . ILE A 1 115 ? -13.783 -5.542 0.218 1.00 92.25 115 ILE A N 1
ATOM 913 C CA . ILE A 1 115 ? -13.328 -6.008 -1.103 1.00 92.25 115 ILE A CA 1
ATOM 914 C C . ILE A 1 115 ? -13.313 -7.531 -1.253 1.00 92.25 115 ILE A C 1
ATOM 916 O O . ILE A 1 115 ? -13.326 -7.987 -2.396 1.00 92.25 115 ILE A O 1
ATOM 920 N N . SER A 1 116 ? -13.309 -8.296 -0.152 1.00 89.56 116 SER A N 1
ATOM 921 C CA . SER A 1 116 ? -13.096 -9.754 -0.150 1.00 89.56 116 SER A CA 1
ATOM 922 C C . SER A 1 116 ? -14.000 -10.503 -1.121 1.00 89.56 116 SER A C 1
ATOM 924 O O . SER A 1 116 ? -13.536 -11.397 -1.822 1.00 89.56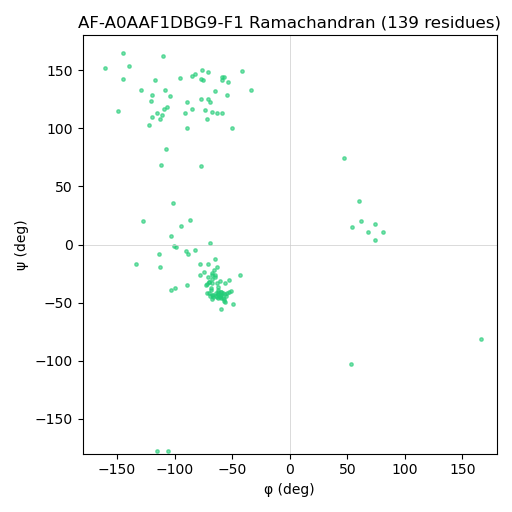 116 SER A O 1
ATOM 926 N N . ASP A 1 117 ? -15.260 -10.085 -1.210 1.00 89.75 117 ASP A N 1
ATOM 927 C CA . ASP A 1 117 ? -16.289 -10.800 -1.968 1.00 89.75 117 ASP A CA 1
ATOM 928 C C . ASP A 1 117 ? -16.558 -10.165 -3.342 1.00 89.75 117 ASP A C 1
ATOM 930 O O . ASP A 1 117 ? -17.404 -10.637 -4.100 1.00 89.75 117 ASP A O 1
ATOM 934 N N . LYS A 1 118 ? -15.869 -9.063 -3.673 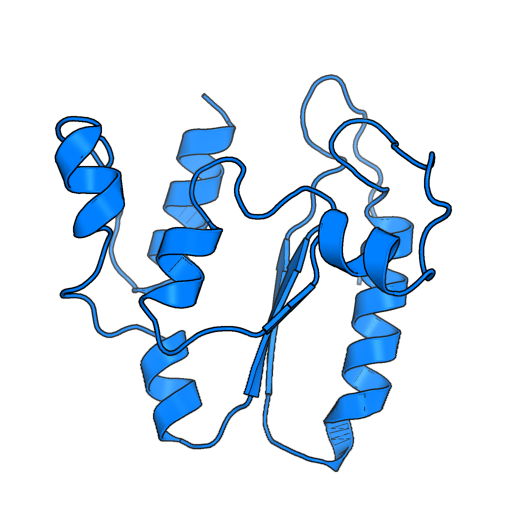1.00 90.69 118 LYS A N 1
ATOM 935 C CA . LYS A 1 118 ? -16.157 -8.252 -4.870 1.00 90.69 118 LYS A CA 1
ATOM 936 C C . LYS A 1 118 ? -15.171 -8.482 -6.003 1.00 90.69 118 LYS A C 1
ATOM 938 O O . LYS A 1 118 ? -15.564 -8.461 -7.166 1.00 90.69 118 LYS A O 1
ATOM 943 N N . CYS A 1 119 ? -13.891 -8.631 -5.682 1.00 87.50 119 CYS A N 1
ATOM 944 C CA . CYS A 1 119 ? -12.837 -8.770 -6.679 1.00 87.50 119 CYS A CA 1
ATOM 945 C C . CYS A 1 119 ? -11.582 -9.398 -6.068 1.00 87.50 119 CYS A C 1
ATOM 947 O O . CYS A 1 119 ? -11.304 -9.168 -4.887 1.00 87.50 119 CYS A O 1
ATOM 949 N N . PRO A 1 120 ? -10.770 -10.113 -6.865 1.00 93.31 120 PRO A N 1
ATOM 950 C CA . PRO A 1 120 ? -9.427 -10.467 -6.435 1.00 93.31 120 PRO A CA 1
ATOM 951 C C . PRO A 1 120 ? -8.635 -9.188 -6.130 1.00 93.31 120 PRO A C 1
ATOM 953 O O . PRO A 1 120 ? -8.780 -8.166 -6.807 1.00 93.31 120 PRO A O 1
ATOM 956 N N . PHE A 1 121 ? -7.818 -9.215 -5.081 1.00 93.19 121 PHE A N 1
ATOM 957 C CA . PHE A 1 121 ? -7.109 -8.030 -4.612 1.00 93.19 121 PHE A CA 1
ATOM 958 C C . PHE A 1 121 ? -5.677 -8.350 -4.198 1.00 93.19 121 PHE A C 1
ATOM 960 O O . PHE A 1 121 ? -5.348 -9.462 -3.790 1.00 93.19 121 PHE A O 1
ATOM 967 N N . PHE A 1 122 ? -4.832 -7.332 -4.282 1.00 92.38 122 PHE A N 1
ATOM 968 C CA . PHE A 1 122 ? -3.495 -7.316 -3.721 1.00 92.38 122 PHE A CA 1
ATOM 969 C C . PHE A 1 122 ? -3.418 -6.178 -2.716 1.00 92.38 122 PHE A C 1
ATOM 971 O O . PHE A 1 122 ? -3.457 -5.006 -3.090 1.00 92.38 122 PHE A O 1
ATOM 978 N N . LEU A 1 123 ? -3.336 -6.526 -1.434 1.00 92.12 123 LEU A N 1
ATOM 979 C CA . LEU A 1 123 ? -3.256 -5.557 -0.352 1.00 92.12 123 LEU A CA 1
ATOM 980 C C . LEU A 1 123 ? -1.838 -5.518 0.214 1.00 92.12 123 LEU A C 1
ATOM 982 O O . LEU A 1 123 ? -1.354 -6.499 0.774 1.00 92.12 123 LEU A O 1
ATOM 986 N N . GLN A 1 124 ? -1.197 -4.358 0.121 1.00 90.75 124 GLN A N 1
ATOM 987 C CA . GLN A 1 124 ? 0.089 -4.097 0.753 1.00 90.75 124 GLN A CA 1
ATOM 988 C C . GLN A 1 124 ? -0.097 -3.125 1.922 1.00 90.75 124 GLN A C 1
ATOM 990 O O . GLN A 1 124 ? -0.482 -1.972 1.732 1.00 90.75 124 GLN A O 1
ATOM 995 N N . VAL A 1 125 ? 0.204 -3.590 3.136 1.00 92.44 125 VAL A N 1
ATOM 996 C CA . VAL A 1 125 ? 0.149 -2.786 4.367 1.00 92.44 125 VAL A CA 1
ATOM 997 C C . VAL A 1 125 ? 1.566 -2.405 4.785 1.00 92.44 125 VAL A C 1
ATOM 999 O O . VAL A 1 125 ? 2.442 -3.260 4.900 1.00 92.44 125 VAL A O 1
ATOM 1002 N N . PHE A 1 126 ? 1.803 -1.114 5.004 1.00 89.25 126 PHE A N 1
ATOM 1003 C CA . PHE A 1 126 ? 3.125 -0.569 5.292 1.00 89.25 126 PHE A CA 1
ATOM 1004 C C . PHE A 1 126 ? 3.144 0.176 6.632 1.00 89.25 126 PHE A C 1
ATOM 1006 O O . PHE A 1 126 ? 2.688 1.317 6.744 1.00 89.25 126 PHE A O 1
ATOM 1013 N N . THR A 1 127 ? 3.698 -0.489 7.645 1.00 88.50 127 THR A N 1
ATOM 1014 C CA . THR A 1 127 ? 3.735 -0.034 9.041 1.00 88.50 127 THR A CA 1
ATOM 1015 C C . THR A 1 127 ? 4.772 1.065 9.291 1.00 88.50 127 THR A C 1
ATOM 1017 O O . THR A 1 127 ? 5.812 1.171 8.620 1.00 88.50 127 THR A O 1
ATOM 1020 N N . THR A 1 128 ? 4.493 1.931 10.268 1.00 82.44 128 THR A N 1
ATOM 1021 C CA . THR A 1 128 ? 5.274 3.148 10.525 1.00 82.44 128 THR A CA 1
ATOM 1022 C C . THR A 1 128 ? 5.641 3.402 11.987 1.00 82.44 128 THR A C 1
ATOM 1024 O O . THR A 1 128 ? 6.606 4.140 12.205 1.00 82.44 128 THR A O 1
ATOM 1027 N N . ASP A 1 129 ? 5.007 2.766 12.978 1.00 79.50 129 ASP A N 1
ATOM 1028 C CA . ASP A 1 129 ? 5.242 3.080 14.401 1.00 79.50 129 ASP A CA 1
ATOM 1029 C C . ASP A 1 129 ? 6.639 2.704 14.891 1.00 79.50 129 ASP A C 1
ATOM 1031 O O . ASP A 1 129 ? 7.206 3.393 15.741 1.00 79.50 129 ASP A O 1
ATOM 1035 N N . SER A 1 130 ? 7.237 1.670 14.295 1.00 70.88 130 SER A N 1
ATOM 1036 C CA . SER A 1 130 ? 8.619 1.244 14.558 1.00 70.88 130 SER A CA 1
ATOM 1037 C C . SER A 1 130 ? 9.683 2.225 14.042 1.00 70.88 130 SER A C 1
ATOM 1039 O O . SER A 1 130 ? 10.882 1.949 14.108 1.00 70.88 130 SER A O 1
ATOM 1041 N N . HIS A 1 131 ? 9.287 3.353 13.443 1.00 70.62 131 HIS A N 1
ATOM 1042 C CA . HIS A 1 131 ? 10.231 4.362 12.986 1.00 70.62 131 HIS A CA 1
ATOM 1043 C C . HIS A 1 131 ? 10.743 5.190 14.171 1.00 70.62 131 HIS A C 1
ATOM 1045 O O . HIS A 1 131 ? 9.972 5.826 14.892 1.00 70.62 131 HIS A O 1
ATOM 1051 N N . THR A 1 132 ? 12.068 5.250 14.331 1.00 62.22 132 THR A N 1
ATOM 1052 C CA . THR A 1 132 ? 12.707 6.081 15.360 1.00 62.22 132 THR A CA 1
ATOM 1053 C C . THR A 1 132 ? 12.221 7.534 15.265 1.00 62.22 132 THR A C 1
ATOM 1055 O O . THR A 1 132 ? 12.023 8.038 14.148 1.00 62.22 132 THR A O 1
ATOM 1058 N N . PRO A 1 133 ? 11.981 8.214 16.402 1.00 60.00 133 PRO A N 1
ATOM 1059 C CA . PRO A 1 133 ? 12.302 7.842 17.794 1.00 60.00 133 PRO A CA 1
ATOM 1060 C C . PRO A 1 133 ? 11.249 6.967 18.532 1.00 60.00 133 PRO A C 1
ATOM 1062 O O . PRO A 1 133 ? 11.217 6.961 19.758 1.00 60.00 133 PRO A O 1
ATOM 1065 N N . GLY A 1 134 ? 10.364 6.248 17.829 1.00 53.94 134 GLY A N 1
ATOM 1066 C CA . GLY A 1 134 ? 9.274 5.465 18.429 1.00 53.94 134 GLY A CA 1
ATOM 1067 C C . GLY A 1 134 ? 9.623 4.063 18.956 1.00 53.94 134 GLY A C 1
ATOM 1068 O O . GLY A 1 134 ? 10.456 3.366 18.384 1.00 53.94 134 GLY A O 1
ATOM 1069 N N . VAL A 1 135 ? 8.935 3.659 20.035 1.00 45.53 135 VAL A N 1
ATOM 1070 C CA . VAL A 1 135 ? 8.897 2.294 20.604 1.00 45.53 135 VAL A CA 1
ATOM 1071 C C . VAL A 1 135 ? 8.017 1.388 19.731 1.00 45.53 135 VAL A C 1
ATOM 1073 O O . VAL A 1 135 ? 6.985 1.838 19.231 1.00 45.53 135 VAL A O 1
ATOM 1076 N N . ILE A 1 136 ? 8.436 0.132 19.553 1.00 40.94 136 ILE A N 1
ATOM 1077 C CA . ILE A 1 136 ? 7.724 -0.919 18.812 1.00 40.94 136 ILE A CA 1
ATOM 1078 C C . ILE A 1 136 ? 6.386 -1.205 19.511 1.00 40.94 136 ILE A C 1
ATOM 1080 O O . ILE A 1 136 ? 6.379 -1.731 20.620 1.00 40.94 136 ILE A O 1
ATOM 1084 N N . PHE A 1 137 ? 5.263 -0.891 18.864 1.00 30.39 137 PHE A N 1
ATOM 1085 C CA . PHE A 1 137 ? 3.977 -1.492 19.211 1.00 30.39 137 PHE A CA 1
ATOM 1086 C C . PHE A 1 137 ? 3.833 -2.762 18.376 1.00 30.39 137 PHE A C 1
ATOM 1088 O O . PHE A 1 137 ? 3.566 -2.713 17.178 1.00 30.39 137 PHE A O 1
ATOM 1095 N N . THR A 1 138 ? 4.103 -3.908 18.993 1.00 23.67 138 THR A N 1
ATOM 1096 C CA . THR A 1 138 ? 3.857 -5.213 18.382 1.00 23.67 138 THR A CA 1
ATOM 1097 C C . THR A 1 138 ? 2.349 -5.398 18.250 1.00 23.67 138 THR A C 1
ATOM 1099 O O . THR A 1 138 ? 1.658 -5.517 19.257 1.00 23.67 138 THR A O 1
ATOM 1102 N N . VAL A 1 139 ? 1.839 -5.452 17.022 1.00 26.47 139 VAL A N 1
ATOM 1103 C CA . VAL A 1 139 ? 0.564 -6.113 16.735 1.00 26.47 139 VAL A CA 1
ATOM 1104 C C . VAL A 1 139 ? 0.907 -7.326 15.887 1.00 26.47 139 VAL A C 1
ATOM 1106 O O . VAL A 1 139 ? 1.346 -7.191 14.747 1.00 26.47 139 VAL A O 1
ATOM 1109 N N . ALA A 1 140 ? 0.795 -8.501 16.501 1.00 20.05 140 ALA A N 1
ATOM 1110 C CA . ALA A 1 140 ? 0.764 -9.762 15.784 1.00 20.05 140 ALA A CA 1
ATOM 1111 C C . ALA A 1 140 ? -0.584 -9.856 15.058 1.00 20.05 140 ALA A C 1
ATOM 1113 O O . ALA A 1 140 ? -1.629 -9.714 15.697 1.00 20.05 140 ALA A O 1
ATOM 1114 N N . VAL A 1 141 ? -0.542 -10.076 13.744 1.00 26.59 141 VAL A N 1
ATOM 1115 C CA . VAL A 1 141 ? -1.646 -10.634 12.954 1.00 26.59 141 VAL A CA 1
ATOM 1116 C C . VAL A 1 141 ? -1.049 -11.697 12.051 1.00 26.59 141 VAL A C 1
ATOM 1118 O O . VAL A 1 141 ? -0.016 -11.381 11.416 1.00 26.59 141 VAL A O 1
#